Protein AF-A0AA41VH25-F1 (afdb_monomer_lite)

Foldseek 3Di:
DDQPVVVLVVLVVVLVVLVVCVVVVVLVVDDPVVSVVSVVVNVLSVVQVVCVVVVNFFEDEDEPPGDQSSGPHYDDFDPVDPVGVCVVVVVVVVVVVVCVVPDDPDD

Structure (mmCIF, N/CA/C/O backbone):
data_AF-A0AA41VH25-F1
#
_entry.id   AF-A0AA41VH25-F1
#
loop_
_atom_site.group_PDB
_atom_site.id
_atom_site.type_symbol
_atom_site.label_atom_id
_atom_site.label_alt_id
_atom_site.label_comp_id
_atom_site.label_asym_id
_atom_site.label_entity_id
_atom_site.label_seq_id
_atom_site.pdbx_PDB_ins_code
_atom_site.Cartn_x
_atom_site.Cartn_y
_atom_site.Cartn_z
_atom_site.occupancy
_atom_site.B_iso_or_equiv
_atom_site.auth_seq_id
_atom_site.auth_comp_id
_atom_site.auth_asym_id
_atom_site.auth_atom_id
_atom_site.pdbx_PDB_model_num
ATOM 1 N N . MET A 1 1 ? -5.281 -12.028 -14.711 1.00 43.28 1 MET A N 1
ATOM 2 C CA . MET A 1 1 ? -5.166 -12.265 -13.260 1.00 43.28 1 MET A CA 1
ATOM 3 C C . MET A 1 1 ? -6.440 -11.748 -12.628 1.00 43.28 1 MET A C 1
ATOM 5 O O . MET A 1 1 ? -6.701 -10.559 -12.701 1.00 43.28 1 MET A O 1
ATOM 9 N N . SER A 1 2 ? -7.300 -12.645 -12.164 1.00 42.09 2 SER A N 1
ATOM 10 C CA . SER A 1 2 ? -8.548 -12.299 -11.487 1.00 42.09 2 SER A CA 1
ATOM 11 C C . SER A 1 2 ? -8.217 -11.815 -10.079 1.00 42.09 2 SER A C 1
ATOM 13 O O . SER A 1 2 ? -7.708 -12.587 -9.269 1.00 42.09 2 SER A O 1
ATOM 15 N N . THR A 1 3 ? -8.456 -10.535 -9.813 1.00 55.59 3 THR A N 1
ATOM 16 C CA . THR A 1 3 ? -8.362 -9.929 -8.485 1.00 55.59 3 THR A CA 1
ATOM 17 C C . THR A 1 3 ? -9.230 -10.709 -7.496 1.00 55.59 3 THR A C 1
ATOM 19 O O . THR A 1 3 ? -10.364 -11.075 -7.803 1.00 55.59 3 THR A O 1
ATOM 22 N N . ASN A 1 4 ? -8.686 -11.002 -6.316 1.00 71.31 4 ASN A N 1
ATOM 23 C CA . ASN A 1 4 ? -9.344 -11.809 -5.292 1.00 71.31 4 ASN A CA 1
ATOM 24 C C . ASN A 1 4 ? -10.621 -11.099 -4.774 1.00 71.31 4 ASN A C 1
ATOM 26 O O . ASN A 1 4 ? -10.545 -10.195 -3.939 1.00 71.31 4 ASN A O 1
ATOM 30 N N . TRP A 1 5 ? -11.798 -11.464 -5.304 1.00 77.00 5 TRP A N 1
ATOM 31 C CA . TRP A 1 5 ? -13.066 -10.759 -5.046 1.00 77.00 5 TRP A CA 1
ATOM 32 C C . TRP A 1 5 ? -13.461 -10.759 -3.565 1.00 77.00 5 TRP A C 1
ATOM 34 O O . TRP A 1 5 ? -13.924 -9.736 -3.065 1.00 77.00 5 TRP A O 1
ATOM 44 N N . SER A 1 6 ? -13.197 -11.846 -2.832 1.00 79.12 6 SER A N 1
ATOM 45 C CA . SER A 1 6 ? -13.463 -11.915 -1.387 1.00 79.12 6 SER A CA 1
ATOM 46 C C . SER A 1 6 ? -12.629 -10.909 -0.586 1.00 79.12 6 SER A C 1
ATOM 48 O O . SER A 1 6 ? -13.094 -10.344 0.409 1.00 79.12 6 SER A O 1
ATOM 50 N N . THR A 1 7 ? -11.405 -10.626 -1.039 1.00 77.25 7 THR A N 1
ATOM 51 C CA . THR A 1 7 ? -10.526 -9.636 -0.408 1.00 77.25 7 THR A CA 1
ATOM 52 C C . THR A 1 7 ? -11.013 -8.213 -0.694 1.00 77.25 7 THR A C 1
ATOM 54 O O . THR A 1 7 ? -11.058 -7.373 0.211 1.00 77.25 7 THR A O 1
ATOM 57 N N . ILE A 1 8 ? -11.456 -7.940 -1.926 1.00 81.38 8 ILE A N 1
ATOM 58 C CA . ILE A 1 8 ? -12.062 -6.652 -2.300 1.00 81.38 8 ILE A CA 1
ATOM 59 C C . ILE A 1 8 ? -13.356 -6.412 -1.514 1.00 81.38 8 ILE A C 1
ATOM 61 O O . ILE A 1 8 ? -13.550 -5.327 -0.967 1.00 81.38 8 ILE A O 1
ATOM 65 N N . GLU A 1 9 ? -14.217 -7.421 -1.404 1.00 86.12 9 GLU A N 1
ATOM 66 C CA . GLU A 1 9 ? -15.477 -7.351 -0.663 1.00 86.12 9 GLU A CA 1
ATOM 67 C C . GLU A 1 9 ? -15.252 -7.017 0.819 1.00 86.12 9 GLU A C 1
ATOM 69 O O . GLU A 1 9 ? -15.849 -6.075 1.350 1.00 86.12 9 GLU A O 1
ATOM 74 N N . THR A 1 10 ? -14.307 -7.704 1.466 1.00 85.25 10 THR A N 1
ATOM 75 C CA . THR A 1 10 ? -13.926 -7.432 2.862 1.00 85.25 10 THR A CA 1
ATOM 76 C C . THR A 1 10 ? -13.449 -5.985 3.044 1.00 85.25 10 THR A C 1
ATOM 78 O O . THR A 1 10 ? -13.817 -5.301 4.006 1.00 85.25 10 THR A O 1
ATOM 81 N N . ARG A 1 11 ? -12.661 -5.467 2.094 1.00 84.19 11 ARG A N 1
ATOM 82 C CA . ARG A 1 11 ? -12.169 -4.080 2.118 1.00 84.19 11 ARG A CA 1
ATOM 83 C C . ARG A 1 11 ? -13.274 -3.064 1.870 1.00 84.19 11 ARG A C 1
ATOM 85 O O . ARG A 1 11 ? -13.281 -2.025 2.528 1.00 84.19 11 ARG A O 1
ATOM 92 N N . LEU A 1 12 ? -14.224 -3.362 0.986 1.00 87.88 12 LEU A N 1
ATOM 93 C CA . LEU A 1 12 ? -15.395 -2.521 0.743 1.00 87.88 12 LEU A CA 1
ATOM 94 C C . LEU A 1 12 ? -16.266 -2.399 1.994 1.00 87.88 12 LEU A C 1
ATOM 96 O O . LEU A 1 12 ? -16.692 -1.290 2.324 1.00 87.88 12 LEU A O 1
ATOM 100 N N . HIS A 1 13 ? -16.486 -3.497 2.720 1.00 90.19 13 HIS A N 1
ATOM 101 C CA . HIS A 1 13 ? -17.172 -3.467 4.012 1.00 90.19 13 HIS A CA 1
ATOM 102 C C . HIS A 1 13 ? -16.439 -2.571 5.013 1.00 90.19 13 HIS A C 1
ATOM 104 O O . HIS A 1 13 ? -17.007 -1.593 5.502 1.00 90.19 13 HIS A O 1
ATOM 110 N N . LYS A 1 14 ? -15.140 -2.813 5.217 1.00 88.75 14 LYS A N 1
ATOM 111 C CA . LYS A 1 14 ? -14.304 -2.012 6.122 1.00 88.75 14 LYS A CA 1
ATOM 112 C C . LYS A 1 14 ? -14.300 -0.523 5.761 1.00 88.75 14 LYS A C 1
ATOM 114 O O . LYS A 1 14 ? -14.377 0.335 6.640 1.00 88.75 14 LYS A O 1
ATOM 119 N N . PHE A 1 15 ? -14.221 -0.206 4.470 1.00 90.12 15 PHE A N 1
ATOM 120 C CA . PHE A 1 15 ? -14.265 1.164 3.966 1.00 90.12 15 PHE A CA 1
ATOM 121 C C . PHE A 1 15 ? -15.612 1.834 4.261 1.00 90.12 15 PHE A C 1
ATOM 123 O O . PHE A 1 15 ? -15.640 2.967 4.747 1.00 90.12 15 PHE A O 1
ATOM 130 N N . ARG A 1 16 ? -16.729 1.135 4.015 1.00 91.56 16 ARG A N 1
ATOM 131 C CA . ARG A 1 16 ? -18.080 1.635 4.315 1.00 91.56 16 ARG A CA 1
ATOM 132 C C . ARG A 1 16 ? -18.248 1.935 5.802 1.00 91.56 16 ARG A C 1
ATOM 134 O O . ARG A 1 16 ? -18.726 3.020 6.135 1.00 91.56 16 ARG A O 1
ATOM 141 N N . ASP A 1 17 ? -17.795 1.037 6.670 1.00 91.06 17 ASP A N 1
ATOM 142 C CA . ASP A 1 17 ? -17.894 1.198 8.122 1.00 91.06 17 ASP A CA 1
ATOM 143 C C . ASP A 1 17 ? -17.085 2.404 8.610 1.00 91.06 17 ASP A C 1
ATOM 145 O O . ASP A 1 17 ? -17.619 3.295 9.276 1.00 91.06 17 ASP A O 1
ATOM 149 N N . LEU A 1 18 ? -15.812 2.500 8.213 1.00 87.88 18 LEU A N 1
ATOM 150 C CA . LEU A 1 18 ? -14.944 3.623 8.584 1.00 87.88 18 LEU A CA 1
ATOM 151 C C . LEU A 1 18 ? -15.499 4.966 8.092 1.00 87.88 18 LEU A C 1
ATOM 153 O O . LEU A 1 18 ? -15.475 5.960 8.823 1.00 87.88 18 LEU A O 1
ATOM 157 N N . ARG A 1 19 ? -16.046 4.996 6.874 1.00 89.75 19 ARG A N 1
ATOM 158 C CA . ARG A 1 19 ? -16.654 6.197 6.291 1.00 89.75 19 ARG A CA 1
ATOM 159 C C . ARG A 1 19 ? -17.946 6.594 7.008 1.00 89.75 19 ARG A C 1
ATOM 161 O O . ARG A 1 19 ? -18.185 7.785 7.221 1.00 89.75 19 ARG A O 1
ATOM 168 N N . ALA A 1 20 ? -18.768 5.626 7.414 1.00 89.75 20 ALA A N 1
ATOM 169 C CA . ALA A 1 20 ? -19.972 5.880 8.201 1.00 89.75 20 ALA A CA 1
ATOM 170 C C . ALA A 1 20 ? -19.624 6.463 9.579 1.00 89.75 20 ALA A C 1
ATOM 172 O O . ALA A 1 20 ? -20.215 7.460 9.998 1.00 89.75 20 ALA A O 1
ATOM 173 N N . GLU A 1 21 ? -18.620 5.903 10.251 1.00 87.38 21 GLU A N 1
ATOM 174 C CA . GLU A 1 21 ? -18.135 6.394 11.544 1.00 87.38 21 GLU A CA 1
ATOM 175 C C . GLU A 1 21 ? -17.531 7.803 11.455 1.00 87.38 21 GLU A C 1
ATOM 177 O O . GLU A 1 21 ? -17.740 8.635 12.345 1.00 87.38 21 GLU A O 1
ATOM 182 N N . GLN A 1 22 ? -16.856 8.118 10.346 1.00 87.06 22 GLN A N 1
ATOM 183 C CA . GLN A 1 22 ? -16.402 9.476 10.055 1.00 87.06 22 GLN A CA 1
ATOM 184 C C . GLN A 1 22 ? -17.572 10.449 9.884 1.00 87.06 22 GLN A C 1
ATOM 186 O O . G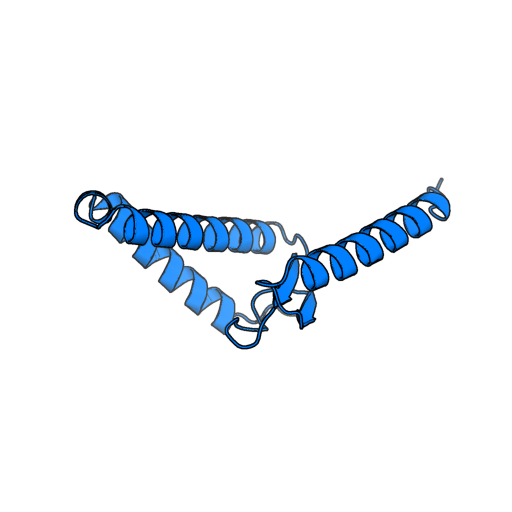LN A 1 22 ? -17.562 11.523 10.488 1.00 87.06 22 GLN A O 1
ATOM 191 N N . LYS A 1 23 ? -18.604 10.067 9.121 1.00 86.88 23 LYS A N 1
ATOM 192 C CA . LYS A 1 23 ? -19.786 10.908 8.876 1.00 86.88 23 LYS A CA 1
ATOM 193 C C . LYS A 1 23 ? -20.606 11.166 10.144 1.00 86.88 23 LYS A C 1
ATOM 195 O O . LYS A 1 23 ? -21.137 12.258 10.308 1.00 86.88 23 LYS A O 1
ATOM 200 N N . LYS A 1 24 ? -20.665 10.200 11.066 1.00 88.44 24 LYS A N 1
ATOM 201 C CA . LYS A 1 24 ? -21.309 10.347 12.387 1.00 88.44 24 LYS A CA 1
ATOM 202 C C . LYS A 1 24 ? -20.540 11.267 13.350 1.00 88.44 24 LYS A C 1
ATOM 204 O O . LYS A 1 24 ? -20.984 11.477 14.475 1.00 88.44 24 LYS A O 1
ATOM 209 N N . GLY A 1 25 ? -19.374 11.787 12.955 1.00 82.56 25 GLY A N 1
ATOM 210 C CA . GLY A 1 25 ? -18.557 12.662 13.796 1.00 82.56 25 GLY A CA 1
ATOM 211 C C . GLY A 1 25 ? -17.831 11.935 14.932 1.00 82.56 25 GLY A C 1
ATOM 212 O O . GLY A 1 25 ? -17.338 12.593 15.850 1.00 82.56 25 GLY A O 1
ATOM 213 N N . ARG A 1 26 ? -17.719 10.593 14.888 1.00 81.00 26 ARG A N 1
ATOM 214 C CA . ARG A 1 26 ? -17.054 9.810 15.946 1.00 81.00 26 ARG A CA 1
ATOM 215 C C . ARG A 1 26 ? -15.586 10.202 1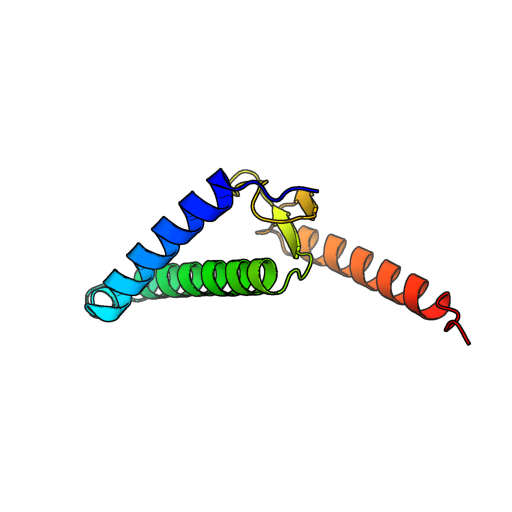6.115 1.00 81.00 26 ARG A C 1
ATOM 217 O O . ARG A 1 26 ? -15.097 10.217 17.240 1.00 81.00 26 ARG A O 1
ATOM 224 N N . LEU A 1 27 ? -14.909 10.608 15.035 1.00 74.75 27 LEU A N 1
ATOM 225 C CA . LEU A 1 27 ? -13.510 11.049 15.092 1.00 74.75 27 LEU A CA 1
ATOM 226 C C . LEU A 1 27 ? -13.276 12.254 16.011 1.00 74.75 27 LEU A C 1
ATOM 228 O O . LEU A 1 27 ? -12.182 12.379 16.548 1.00 74.75 27 LEU A O 1
ATOM 232 N N . ASN A 1 28 ? -14.280 13.107 16.229 1.00 76.81 28 ASN A N 1
ATOM 233 C CA . ASN A 1 28 ? -14.143 14.271 17.109 1.00 76.81 28 ASN A CA 1
ATOM 234 C C . ASN A 1 28 ? -14.148 13.888 18.597 1.00 76.81 28 ASN A C 1
ATOM 236 O O . ASN A 1 28 ? -13.763 14.695 19.435 1.00 76.81 28 ASN A O 1
ATOM 240 N N . ARG A 1 29 ? -14.591 12.666 18.925 1.00 81.44 29 ARG A N 1
ATOM 241 C CA . ARG A 1 29 ? -14.620 12.122 20.292 1.00 81.44 29 ARG A CA 1
ATOM 242 C C . ARG A 1 29 ? -13.380 11.292 20.627 1.00 81.44 29 ARG A C 1
ATOM 244 O O . ARG A 1 29 ? -13.239 10.852 21.762 1.00 81.44 29 ARG A O 1
ATOM 251 N N . LEU A 1 30 ? -12.516 11.044 19.645 1.00 86.50 30 LEU A N 1
ATOM 252 C CA . LEU A 1 30 ? -11.306 10.248 19.808 1.00 86.50 30 LEU A CA 1
ATOM 253 C C . LEU A 1 30 ? -10.114 11.123 20.190 1.00 86.50 30 LEU A C 1
ATOM 255 O O . LEU A 1 30 ? -10.063 12.320 19.898 1.00 86.50 30 LEU A O 1
ATOM 259 N N . LEU A 1 31 ? -9.105 10.491 20.786 1.00 88.62 31 LEU A N 1
ATOM 260 C CA . LEU A 1 31 ? -7.795 11.105 20.949 1.00 88.62 31 LEU A CA 1
ATOM 261 C C . LEU A 1 31 ? -7.207 11.439 19.570 1.00 88.62 31 LEU A C 1
ATOM 263 O O . LEU A 1 31 ? -7.407 10.714 18.594 1.00 88.62 31 LEU A O 1
ATOM 267 N N . LYS A 1 32 ? -6.427 12.527 19.490 1.00 87.94 32 LYS A N 1
ATOM 268 C CA . LYS A 1 32 ? -5.824 12.995 18.225 1.00 87.94 32 LYS A CA 1
ATOM 269 C C . LYS A 1 32 ? -5.046 11.894 17.492 1.00 87.94 32 LYS A C 1
ATOM 271 O O . LYS A 1 32 ? -5.079 11.850 16.266 1.00 87.94 32 LYS A O 1
ATOM 276 N N . ARG A 1 33 ? -4.367 11.014 18.239 1.00 89.38 33 ARG A N 1
ATOM 277 C CA . ARG A 1 33 ? -3.606 9.877 17.696 1.00 89.38 33 ARG A CA 1
ATOM 278 C C . ARG A 1 33 ? -4.512 8.866 16.994 1.00 89.38 33 ARG A C 1
ATOM 280 O O . ARG A 1 33 ? -4.280 8.565 15.828 1.00 89.38 33 ARG A O 1
ATOM 287 N N . ASP A 1 34 ? -5.573 8.423 17.658 1.00 88.94 34 ASP A N 1
ATOM 288 C CA . ASP A 1 34 ? -6.503 7.428 17.110 1.00 88.94 34 ASP A CA 1
ATOM 289 C C . ASP A 1 34 ? -7.272 7.992 15.913 1.00 88.94 34 ASP A C 1
ATOM 291 O O . ASP A 1 34 ? -7.428 7.334 14.885 1.00 88.94 34 ASP A O 1
ATOM 295 N N . ALA A 1 35 ? -7.685 9.261 15.998 1.00 88.06 35 ALA A N 1
ATOM 296 C CA . ALA A 1 35 ? -8.310 9.958 14.882 1.00 88.06 35 ALA A CA 1
ATOM 297 C C . ALA A 1 35 ? -7.371 10.054 13.665 1.00 88.06 35 ALA A C 1
ATOM 299 O O . ALA A 1 35 ? -7.816 9.878 12.530 1.00 88.06 35 ALA A O 1
ATOM 300 N N . ALA A 1 36 ? -6.077 10.318 13.879 1.00 88.56 36 ALA A N 1
ATOM 301 C CA . ALA A 1 36 ? -5.086 10.347 12.806 1.00 88.56 36 ALA A CA 1
ATOM 302 C C . ALA A 1 36 ? -4.865 8.956 12.192 1.00 88.56 36 ALA A C 1
ATOM 304 O O . ALA A 1 36 ? -4.823 8.835 10.967 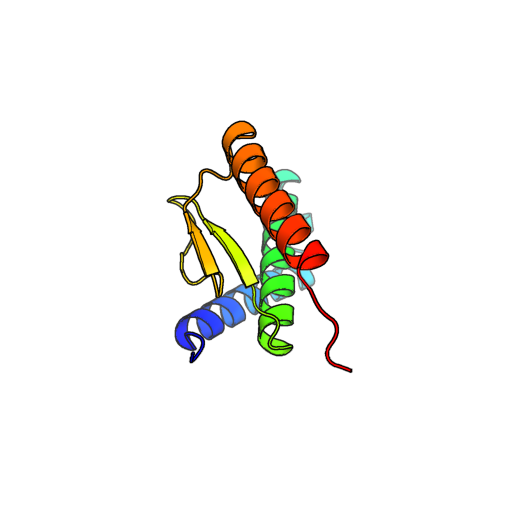1.00 88.56 36 ALA A O 1
ATOM 305 N N . MET A 1 37 ? -4.796 7.911 13.021 1.00 89.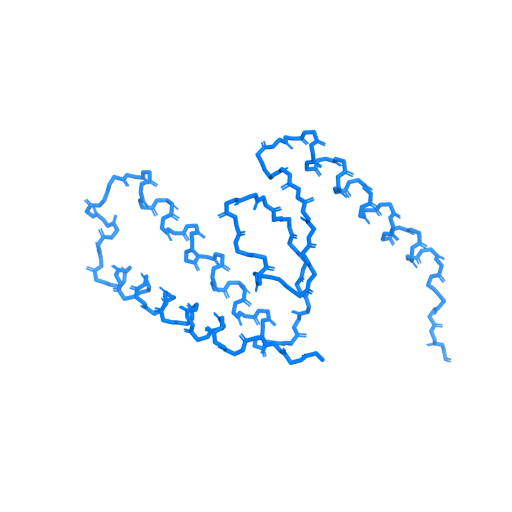06 37 MET A N 1
ATOM 306 C CA . MET A 1 37 ? -4.657 6.526 12.566 1.00 89.06 37 MET A CA 1
ATOM 307 C C . MET A 1 37 ? -5.841 6.105 11.682 1.00 89.06 37 MET A C 1
ATOM 309 O O . MET A 1 37 ? -5.636 5.627 10.568 1.00 89.06 37 MET A O 1
ATOM 313 N N . LEU A 1 38 ? -7.078 6.366 12.120 1.00 87.69 38 LEU A N 1
ATOM 314 C CA . LEU A 1 38 ? -8.282 6.040 11.346 1.00 87.69 38 LEU A CA 1
ATOM 315 C C . LEU A 1 38 ? -8.375 6.834 10.040 1.00 87.69 38 LEU A C 1
ATOM 317 O O . LEU A 1 38 ? -8.759 6.278 9.012 1.00 87.69 38 LEU A O 1
ATOM 321 N N . LYS A 1 39 ? -7.998 8.122 10.049 1.00 89.06 39 LYS A N 1
ATOM 322 C CA . LYS A 1 39 ? -7.932 8.931 8.819 1.00 89.06 39 LYS A CA 1
ATOM 323 C C . LYS A 1 39 ? -6.934 8.352 7.825 1.00 89.06 39 LYS A C 1
ATOM 325 O O . LYS A 1 39 ? -7.260 8.233 6.647 1.00 89.06 39 LYS A O 1
ATOM 330 N N . ARG A 1 40 ? -5.744 7.973 8.298 1.00 89.31 40 ARG A N 1
ATOM 331 C CA . ARG A 1 40 ? -4.705 7.355 7.468 1.00 89.31 40 ARG A CA 1
ATOM 332 C C . ARG A 1 40 ? -5.199 6.041 6.865 1.00 89.31 40 ARG A C 1
ATOM 334 O O . ARG A 1 40 ? -5.057 5.821 5.669 1.00 89.31 40 ARG A O 1
ATOM 341 N N . GLN A 1 41 ? -5.849 5.206 7.668 1.00 87.94 41 GLN A N 1
ATOM 342 C CA . GLN A 1 41 ? -6.412 3.942 7.208 1.00 87.94 41 GLN A CA 1
ATOM 343 C C . GLN A 1 41 ? -7.512 4.125 6.151 1.00 87.94 41 GLN A C 1
ATOM 345 O O . GLN A 1 41 ? -7.527 3.408 5.151 1.00 87.94 41 GLN A O 1
ATOM 350 N N . LEU A 1 42 ? -8.416 5.089 6.351 1.00 89.62 42 LEU A N 1
ATOM 351 C CA . LEU A 1 42 ? -9.471 5.406 5.386 1.00 89.62 42 LEU A CA 1
ATOM 352 C C . LEU A 1 42 ? -8.880 5.909 4.065 1.00 89.62 42 LEU A C 1
ATOM 354 O O . LEU A 1 42 ? -9.320 5.469 3.007 1.00 89.62 42 LEU A O 1
ATOM 358 N N . TYR A 1 43 ? -7.860 6.768 4.134 1.00 90.50 43 TYR A N 1
ATOM 359 C CA . TYR A 1 43 ? -7.145 7.260 2.959 1.00 90.50 43 TYR A CA 1
ATOM 360 C C . TYR A 1 43 ? -6.519 6.114 2.153 1.00 90.50 43 TYR A C 1
ATOM 362 O O . TYR A 1 43 ? -6.777 6.001 0.960 1.00 90.50 43 TYR A O 1
ATOM 370 N N . HIS A 1 44 ? -5.779 5.210 2.805 1.00 88.12 44 HIS A N 1
ATOM 371 C CA . HIS A 1 44 ? -5.154 4.073 2.121 1.00 88.12 44 HIS A CA 1
ATOM 372 C C . HIS A 1 44 ? -6.179 3.144 1.456 1.00 88.12 44 HIS A C 1
ATOM 374 O O . HIS A 1 44 ? -5.985 2.745 0.309 1.00 88.12 44 HIS A O 1
ATOM 380 N N . LEU A 1 45 ? -7.289 2.835 2.140 1.00 88.31 45 LEU A N 1
ATOM 381 C CA . LEU A 1 45 ? -8.368 2.027 1.561 1.00 88.31 45 LEU A CA 1
ATOM 382 C C . LEU A 1 45 ? -9.023 2.716 0.361 1.00 88.31 45 LEU A C 1
ATOM 384 O O . LEU A 1 45 ? -9.321 2.048 -0.625 1.00 88.31 45 LEU A O 1
ATOM 388 N N . GLN A 1 46 ? -9.234 4.031 0.433 1.00 91.62 46 GLN A N 1
ATOM 389 C CA . GLN A 1 46 ? -9.800 4.793 -0.674 1.00 91.62 46 GLN A CA 1
ATOM 390 C C . GLN A 1 46 ? -8.885 4.745 -1.902 1.00 91.62 46 GLN A C 1
ATOM 392 O O . GLN A 1 46 ? -9.344 4.370 -2.976 1.00 91.62 46 GLN A O 1
ATOM 397 N N . THR A 1 47 ? -7.597 5.062 -1.733 1.00 89.44 47 THR A N 1
ATOM 398 C CA . THR A 1 47 ? -6.616 5.045 -2.828 1.00 89.44 47 THR A CA 1
ATOM 399 C C . THR A 1 47 ? -6.515 3.664 -3.469 1.00 89.44 47 THR A C 1
ATOM 401 O O . THR A 1 47 ? -6.545 3.551 -4.689 1.00 89.44 47 THR A O 1
ATOM 404 N N . TYR A 1 48 ? -6.459 2.605 -2.658 1.00 87.56 48 TYR A N 1
ATOM 405 C CA . TYR A 1 48 ? -6.423 1.237 -3.169 1.00 87.56 48 TYR A CA 1
ATOM 406 C C . TYR A 1 48 ? -7.662 0.905 -4.015 1.00 87.56 48 TYR A C 1
ATOM 408 O O . TYR A 1 48 ? -7.538 0.416 -5.136 1.00 87.56 48 TYR A O 1
ATOM 416 N N . LEU A 1 49 ? -8.863 1.201 -3.508 1.00 88.56 49 LEU A N 1
ATOM 417 C CA . LEU A 1 49 ? -10.109 0.921 -4.226 1.00 88.56 49 LEU A CA 1
ATOM 418 C C . LEU A 1 49 ? -10.237 1.741 -5.518 1.00 88.56 49 LEU A C 1
ATOM 420 O O . LEU A 1 49 ? -10.770 1.233 -6.504 1.00 88.56 49 LEU A O 1
ATOM 424 N N . GLU A 1 50 ? -9.739 2.978 -5.540 1.00 91.50 50 GLU A N 1
ATOM 425 C CA . GLU A 1 50 ? -9.668 3.799 -6.754 1.00 91.50 50 GLU A CA 1
ATOM 426 C C . GLU A 1 50 ? -8.749 3.160 -7.804 1.00 91.50 50 GLU A C 1
ATOM 428 O O . GLU A 1 50 ? -9.167 3.009 -8.952 1.00 91.50 50 GLU A O 1
ATOM 433 N N . CYS A 1 51 ? -7.554 2.696 -7.415 1.00 90.25 51 CYS A N 1
ATOM 434 C CA . CYS A 1 51 ? -6.655 1.968 -8.315 1.00 90.25 51 CYS A CA 1
ATOM 435 C C . CYS A 1 51 ? -7.321 0.714 -8.892 1.00 90.25 51 CYS A C 1
ATOM 437 O O . CYS A 1 51 ? -7.318 0.531 -10.108 1.00 90.25 51 CYS A O 1
ATOM 439 N N . VAL A 1 52 ? -7.961 -0.101 -8.046 1.00 87.06 52 VAL A N 1
ATOM 440 C CA . VAL A 1 52 ? -8.677 -1.313 -8.481 1.00 87.06 52 VAL A CA 1
ATOM 441 C C . VAL A 1 52 ? -9.802 -0.973 -9.458 1.00 87.06 52 VAL A C 1
ATOM 443 O O . VAL A 1 52 ? -9.946 -1.629 -10.485 1.00 87.06 52 VAL A O 1
ATOM 446 N N . THR A 1 53 ? -10.579 0.073 -9.171 1.00 88.19 53 THR A N 1
ATOM 447 C CA . THR A 1 53 ? -11.704 0.495 -10.023 1.00 88.19 53 THR A CA 1
ATOM 448 C C . THR A 1 53 ? -11.226 0.987 -11.390 1.00 88.19 53 THR A C 1
ATOM 450 O O . THR A 1 53 ? -11.888 0.750 -12.397 1.00 88.19 53 THR A O 1
ATOM 453 N N . LEU A 1 54 ? -10.072 1.655 -11.435 1.00 92.44 54 LEU A N 1
ATOM 454 C CA . LEU A 1 54 ? -9.461 2.162 -12.665 1.00 92.44 54 LEU A CA 1
ATOM 455 C C . LEU A 1 54 ? -8.595 1.119 -13.392 1.00 92.44 54 LEU A C 1
ATOM 457 O O . LEU A 1 54 ? -8.063 1.420 -14.459 1.00 92.44 54 LEU A O 1
ATOM 461 N N . GLY A 1 55 ? -8.432 -0.084 -12.833 1.00 89.31 55 GLY A N 1
ATOM 462 C CA . GLY A 1 55 ? -7.543 -1.111 -13.381 1.00 89.31 55 GLY A CA 1
ATOM 463 C C . GLY A 1 55 ? -6.062 -0.716 -13.349 1.00 89.31 55 GLY A C 1
ATOM 464 O O . GLY A 1 55 ? -5.285 -1.178 -14.183 1.00 89.31 55 GLY A O 1
ATOM 465 N N . ILE A 1 56 ? -5.670 0.163 -12.423 1.00 91.50 56 ILE A N 1
ATOM 466 C CA . ILE A 1 56 ? -4.282 0.596 -12.247 1.00 91.50 56 ILE A CA 1
ATOM 467 C C . ILE A 1 56 ? -3.552 -0.458 -11.405 1.00 91.50 56 ILE A C 1
ATOM 469 O O . ILE A 1 56 ? -3.960 -0.681 -10.263 1.00 91.50 56 ILE A O 1
ATOM 473 N N . PRO A 1 57 ? -2.468 -1.071 -11.917 1.00 89.88 57 PRO A N 1
ATOM 474 C CA . PRO A 1 57 ? -1.702 -2.052 -11.164 1.00 89.88 57 PRO A CA 1
ATOM 475 C C . PRO A 1 57 ? -0.993 -1.398 -9.976 1.00 89.88 57 PRO A C 1
ATOM 477 O O . PRO A 1 57 ? -0.402 -0.321 -10.081 1.00 89.88 57 PRO A O 1
ATOM 480 N N . THR A 1 58 ? -1.031 -2.082 -8.842 1.00 88.81 58 THR A N 1
ATOM 481 C CA . THR A 1 58 ? -0.508 -1.623 -7.558 1.00 88.81 58 THR A CA 1
ATOM 482 C C . THR A 1 58 ? 0.701 -2.448 -7.132 1.00 88.81 58 THR A C 1
ATOM 484 O O . THR A 1 58 ? 0.701 -3.676 -7.207 1.00 88.81 58 THR A O 1
ATOM 487 N N . ILE A 1 59 ? 1.745 -1.762 -6.662 1.00 91.06 59 ILE A N 1
ATOM 488 C CA . ILE A 1 59 ? 2.935 -2.375 -6.062 1.00 91.06 59 ILE A CA 1
ATOM 489 C C . ILE A 1 59 ? 3.035 -1.875 -4.621 1.00 91.06 59 ILE A C 1
ATOM 491 O O . ILE A 1 59 ? 2.994 -0.663 -4.405 1.00 91.06 59 ILE A O 1
ATOM 495 N N . CYS A 1 60 ? 3.153 -2.768 -3.636 1.00 89.69 60 CYS A N 1
ATOM 496 C CA . CYS A 1 60 ? 3.251 -2.390 -2.219 1.00 89.69 60 CYS A CA 1
ATOM 497 C C . CYS A 1 60 ? 4.397 -3.101 -1.498 1.00 89.69 60 CYS A C 1
ATOM 499 O O . CYS A 1 60 ? 4.708 -4.255 -1.786 1.00 89.69 60 CYS A O 1
ATOM 501 N N . LEU A 1 61 ? 4.991 -2.398 -0.530 1.00 91.69 61 LEU A N 1
ATOM 502 C CA . LEU A 1 61 ? 5.866 -3.001 0.474 1.00 91.69 61 LEU A CA 1
ATOM 503 C C . LEU A 1 61 ? 4.991 -3.639 1.553 1.00 91.69 61 LEU A C 1
ATOM 505 O O . LEU A 1 61 ? 4.057 -2.994 2.027 1.00 91.69 61 LEU A O 1
ATOM 509 N N . ILE A 1 62 ? 5.273 -4.889 1.905 1.00 89.81 62 ILE A N 1
ATOM 510 C CA . ILE A 1 62 ? 4.468 -5.664 2.853 1.00 89.81 62 ILE A CA 1
ATOM 511 C C . ILE A 1 62 ? 5.383 -6.241 3.930 1.00 89.81 62 ILE A C 1
ATOM 513 O O . ILE A 1 62 ? 6.269 -7.039 3.626 1.00 89.81 62 ILE A O 1
ATOM 517 N N . ASP A 1 63 ? 5.148 -5.848 5.181 1.00 89.56 63 ASP A N 1
ATOM 518 C CA . ASP A 1 63 ? 5.769 -6.464 6.357 1.00 89.56 63 ASP A CA 1
ATOM 519 C C . ASP A 1 63 ? 4.867 -7.588 6.912 1.00 89.56 63 ASP A C 1
ATOM 521 O O . ASP A 1 63 ? 3.728 -7.788 6.490 1.00 89.56 63 ASP A O 1
ATOM 525 N N . THR A 1 64 ? 5.370 -8.335 7.887 1.00 86.19 64 THR A N 1
ATOM 526 C CA . THR A 1 64 ? 4.744 -9.471 8.580 1.00 86.19 64 THR A CA 1
ATOM 527 C C . THR A 1 64 ? 3.358 -9.199 9.173 1.00 86.19 64 THR A C 1
ATOM 529 O O . THR A 1 64 ? 2.617 -10.142 9.445 1.00 86.19 64 THR A O 1
ATOM 532 N N . ASN A 1 65 ? 2.991 -7.934 9.379 1.00 85.50 65 ASN A N 1
ATOM 533 C CA . ASN A 1 65 ? 1.700 -7.508 9.923 1.00 85.50 65 ASN A CA 1
ATOM 534 C C . ASN A 1 65 ? 0.705 -7.021 8.848 1.00 85.50 65 ASN A C 1
ATOM 536 O O . ASN A 1 65 ? -0.406 -6.604 9.191 1.00 85.50 65 ASN A O 1
ATOM 540 N N . CYS A 1 66 ? 1.087 -7.059 7.571 1.00 80.25 66 CYS A N 1
ATOM 541 C CA . CYS A 1 66 ? 0.281 -6.599 6.449 1.00 80.25 66 CYS A CA 1
ATOM 542 C C . CYS A 1 66 ? -0.264 -7.789 5.641 1.00 80.25 66 CYS A C 1
ATOM 544 O O . CYS A 1 66 ? 0.403 -8.801 5.451 1.00 80.25 66 CYS A O 1
ATOM 546 N N . ASP A 1 67 ? -1.499 -7.664 5.156 1.00 76.38 67 ASP A N 1
ATOM 547 C CA . ASP A 1 67 ? -2.155 -8.678 4.321 1.00 76.38 67 ASP A CA 1
ATOM 548 C C . ASP A 1 67 ? -1.523 -8.699 2.908 1.00 76.38 67 ASP A C 1
ATOM 550 O O . ASP A 1 67 ? -1.587 -7.684 2.211 1.00 76.38 67 ASP A O 1
ATOM 554 N N . PRO A 1 68 ? -0.903 -9.809 2.454 1.00 71.00 68 PRO A N 1
ATOM 555 C CA . PRO A 1 68 ? -0.180 -9.859 1.184 1.00 71.00 68 PRO A CA 1
ATOM 556 C C . PRO A 1 68 ? -1.070 -9.668 -0.048 1.00 71.00 68 PRO A C 1
ATOM 558 O O . PRO A 1 68 ? -0.564 -9.264 -1.096 1.00 71.00 68 PRO A O 1
ATOM 561 N N . ASP A 1 69 ? -2.383 -9.865 0.087 1.00 73.62 69 ASP A N 1
ATOM 562 C CA . ASP A 1 69 ? -3.363 -9.641 -0.978 1.00 73.62 69 ASP A CA 1
ATOM 563 C C . ASP A 1 69 ? -3.674 -8.135 -1.173 1.00 73.62 69 ASP A C 1
ATOM 565 O O . ASP A 1 69 ? -4.648 -7.754 -1.832 1.00 73.62 69 ASP A O 1
ATOM 569 N N . LEU A 1 70 ? -2.939 -7.229 -0.508 1.00 69.94 70 LEU A N 1
ATOM 570 C CA . LEU A 1 70 ? -3.120 -5.767 -0.571 1.00 69.94 70 LEU A CA 1
ATOM 571 C C . LEU A 1 70 ? -2.661 -5.118 -1.877 1.00 69.94 70 LEU A C 1
ATOM 573 O O . LEU A 1 70 ? -3.040 -3.976 -2.121 1.00 69.94 70 LEU A O 1
ATOM 577 N N . ALA A 1 71 ? -1.911 -5.821 -2.721 1.00 80.19 71 ALA A N 1
ATOM 578 C CA . ALA A 1 71 ? -1.407 -5.291 -3.981 1.00 80.19 71 ALA A CA 1
ATOM 579 C C . ALA A 1 71 ? -1.366 -6.358 -5.074 1.00 80.19 71 ALA A C 1
ATOM 581 O O . ALA A 1 71 ? -1.363 -7.554 -4.790 1.00 80.19 71 ALA A O 1
ATOM 582 N N . ASP A 1 72 ? -1.302 -5.916 -6.328 1.00 85.94 72 ASP A N 1
ATOM 583 C CA . ASP A 1 72 ? -1.095 -6.812 -7.471 1.00 85.94 72 ASP A CA 1
ATOM 584 C C . ASP A 1 72 ? 0.322 -7.397 -7.462 1.00 85.94 72 ASP A C 1
ATOM 586 O O . ASP A 1 72 ? 0.538 -8.546 -7.845 1.00 85.94 72 ASP A O 1
ATOM 590 N N . ILE A 1 73 ? 1.293 -6.598 -7.005 1.00 89.00 73 ILE A N 1
ATOM 591 C CA . ILE A 1 73 ? 2.674 -7.018 -6.787 1.00 89.00 73 ILE A CA 1
ATOM 592 C C . ILE A 1 73 ? 3.087 -6.640 -5.366 1.00 89.00 73 ILE A C 1
ATOM 594 O O . ILE A 1 73 ? 3.231 -5.466 -5.015 1.00 89.00 73 ILE A O 1
ATOM 598 N N . SER A 1 74 ? 3.332 -7.662 -4.561 1.00 89.81 74 SER A N 1
ATOM 599 C CA . SER A 1 74 ? 3.722 -7.522 -3.162 1.00 89.81 74 SER A CA 1
ATOM 600 C C . SER A 1 74 ? 5.226 -7.738 -3.006 1.00 89.81 74 SER A C 1
ATOM 602 O O . SER A 1 74 ? 5.754 -8.780 -3.395 1.00 89.81 74 SER A O 1
ATOM 604 N N . ILE A 1 75 ? 5.923 -6.753 -2.436 1.00 92.12 75 ILE A N 1
ATOM 605 C CA . ILE A 1 75 ? 7.355 -6.823 -2.123 1.00 92.12 75 ILE A CA 1
ATOM 606 C C . ILE A 1 75 ? 7.495 -7.023 -0.609 1.00 92.12 75 ILE A C 1
ATOM 608 O O . ILE A 1 75 ? 7.241 -6.077 0.141 1.00 92.12 75 ILE A O 1
ATOM 612 N N . PRO A 1 76 ? 7.895 -8.216 -0.135 1.00 93.12 76 PRO A N 1
ATOM 613 C CA . PRO A 1 76 ? 8.108 -8.440 1.287 1.00 93.12 76 PRO A CA 1
ATOM 614 C C . PRO A 1 76 ? 9.281 -7.587 1.777 1.00 93.12 76 PRO A C 1
ATOM 616 O O . PRO A 1 76 ? 10.394 -7.689 1.255 1.00 93.12 76 PRO A O 1
ATOM 619 N N . ALA A 1 77 ? 9.027 -6.717 2.751 1.00 94.00 77 ALA A N 1
ATOM 620 C CA . ALA A 1 77 ? 9.996 -5.744 3.232 1.00 94.00 77 ALA A CA 1
ATOM 621 C C . ALA A 1 77 ? 9.616 -5.197 4.607 1.00 94.00 77 ALA A C 1
ATOM 623 O O . ALA A 1 77 ? 8.441 -5.054 4.916 1.00 94.00 77 ALA A O 1
ATOM 624 N N . ASN A 1 78 ? 10.625 -4.809 5.386 1.00 93.62 78 ASN A N 1
ATOM 625 C CA . ASN A 1 78 ? 10.411 -4.022 6.596 1.00 93.62 78 ASN A CA 1
ATOM 626 C C . ASN A 1 78 ? 10.083 -2.574 6.191 1.00 93.62 78 ASN A C 1
ATOM 628 O O . ASN A 1 78 ? 10.940 -1.899 5.603 1.00 93.62 78 ASN A O 1
ATOM 632 N N . ASP A 1 79 ? 8.863 -2.120 6.472 1.00 89.88 79 ASP A N 1
ATOM 633 C CA . ASP A 1 79 ? 8.365 -0.779 6.146 1.00 89.88 79 ASP A CA 1
ATOM 634 C C . ASP A 1 79 ? 8.572 0.249 7.277 1.00 89.88 79 ASP A C 1
ATOM 636 O O . ASP A 1 79 ? 8.372 1.444 7.060 1.00 89.88 79 ASP A O 1
ATOM 640 N N . ASP A 1 80 ? 9.069 -0.181 8.439 1.00 92.06 80 ASP A N 1
ATOM 641 C CA . ASP A 1 80 ? 9.486 0.684 9.550 1.00 92.06 80 ASP A CA 1
ATOM 642 C C . ASP A 1 80 ? 10.937 1.184 9.393 1.00 92.06 80 ASP A C 1
ATOM 644 O O . ASP A 1 80 ? 11.308 2.278 9.838 1.00 92.06 80 ASP A O 1
ATOM 648 N N . ALA A 1 81 ? 11.801 0.390 8.756 1.00 95.38 81 ALA A N 1
ATOM 649 C CA . ALA A 1 81 ? 13.228 0.669 8.666 1.00 95.38 81 ALA A CA 1
ATOM 650 C C . ALA A 1 81 ? 13.574 1.582 7.477 1.00 95.38 81 ALA A C 1
ATOM 652 O O . ALA A 1 81 ? 13.541 1.171 6.316 1.00 95.38 81 ALA A O 1
ATOM 653 N N . ILE A 1 82 ? 14.073 2.792 7.765 1.00 96.81 82 ILE A N 1
ATOM 654 C CA . ILE A 1 82 ? 14.551 3.751 6.746 1.00 96.81 82 ILE A CA 1
ATOM 655 C C . ILE A 1 82 ? 15.567 3.109 5.788 1.00 96.81 82 ILE A C 1
ATOM 657 O O . ILE A 1 82 ? 15.540 3.374 4.588 1.00 96.81 82 ILE A O 1
ATOM 661 N N . ALA A 1 83 ? 16.464 2.260 6.296 1.00 97.19 83 ALA A N 1
ATOM 662 C CA . ALA A 1 83 ? 17.455 1.571 5.471 1.00 97.19 83 ALA A CA 1
ATOM 663 C C . ALA A 1 83 ? 16.807 0.621 4.445 1.00 97.19 83 ALA A C 1
ATOM 665 O O . ALA A 1 83 ? 17.199 0.639 3.279 1.00 97.19 83 ALA A O 1
ATOM 666 N N . SER A 1 84 ? 15.791 -0.144 4.864 1.00 96.94 84 SER A N 1
ATOM 667 C CA . SER A 1 84 ? 15.014 -1.052 4.007 1.00 96.94 84 SER A CA 1
ATOM 668 C C . SER A 1 84 ? 14.273 -0.271 2.920 1.00 96.94 84 SER A C 1
ATOM 670 O O . SER A 1 84 ? 14.470 -0.517 1.729 1.00 96.94 84 SER A O 1
ATOM 672 N N . ILE A 1 85 ? 13.529 0.767 3.316 1.00 96.12 85 ILE A N 1
ATOM 673 C CA . ILE A 1 85 ? 12.791 1.634 2.388 1.00 96.12 85 ILE A CA 1
ATOM 674 C C . ILE A 1 85 ? 13.738 2.264 1.359 1.00 96.12 85 ILE A C 1
ATOM 676 O O . ILE A 1 85 ? 13.477 2.206 0.158 1.00 96.12 85 ILE A O 1
ATOM 680 N N . ARG A 1 86 ? 14.865 2.843 1.804 1.00 97.75 86 ARG A N 1
ATOM 681 C CA . ARG A 1 86 ? 15.847 3.471 0.901 1.00 97.75 86 ARG A CA 1
ATOM 682 C C . ARG A 1 86 ? 16.440 2.466 -0.076 1.00 97.75 86 ARG A C 1
ATOM 684 O O . ARG A 1 86 ? 16.584 2.797 -1.248 1.00 97.75 86 ARG A O 1
ATOM 691 N N . LEU A 1 87 ? 16.781 1.263 0.384 1.00 97.06 87 LEU A N 1
ATOM 692 C CA . LEU A 1 87 ? 17.335 0.216 -0.472 1.00 97.06 87 LEU A CA 1
ATOM 693 C C . LEU A 1 87 ? 16.362 -0.143 -1.600 1.00 97.06 87 LEU A C 1
ATOM 695 O O . LEU A 1 87 ? 16.748 -0.139 -2.771 1.00 97.06 87 LEU A O 1
ATOM 699 N N . ILE A 1 88 ? 15.100 -0.404 -1.251 1.00 96.94 88 ILE A N 1
ATOM 700 C CA . ILE A 1 88 ? 14.088 -0.823 -2.222 1.00 96.94 88 ILE A CA 1
ATOM 701 C C . ILE A 1 88 ? 13.771 0.310 -3.195 1.00 96.94 88 ILE A C 1
ATOM 703 O O . ILE A 1 88 ? 13.801 0.099 -4.407 1.00 96.94 88 ILE A O 1
ATOM 707 N N . LEU A 1 89 ? 13.548 1.528 -2.692 1.00 96.81 89 LEU A N 1
ATOM 708 C CA . LEU A 1 89 ? 13.276 2.686 -3.543 1.00 96.81 89 LEU A CA 1
ATOM 709 C C . LEU A 1 89 ? 14.435 2.978 -4.497 1.00 96.81 89 LEU A C 1
ATOM 711 O O . LEU A 1 89 ? 14.197 3.197 -5.681 1.00 96.81 89 LEU A O 1
ATOM 715 N N . ASN A 1 90 ? 15.684 2.924 -4.029 1.00 97.94 90 ASN A N 1
ATOM 716 C CA . ASN A 1 90 ? 16.843 3.134 -4.896 1.00 97.94 90 ASN A CA 1
ATOM 717 C C . ASN A 1 90 ? 16.912 2.086 -6.011 1.00 97.94 90 ASN A C 1
ATOM 719 O O . ASN A 1 90 ? 17.208 2.429 -7.155 1.00 97.94 90 ASN A O 1
ATOM 723 N N . LYS A 1 91 ? 16.611 0.818 -5.703 1.00 97.19 91 LYS A N 1
ATOM 724 C CA . LYS A 1 91 ? 16.622 -0.247 -6.709 1.00 97.19 91 LYS A CA 1
ATOM 725 C C . LYS A 1 91 ? 15.490 -0.089 -7.728 1.00 97.19 91 LYS A C 1
ATOM 727 O O . LYS A 1 91 ? 15.734 -0.278 -8.918 1.00 97.19 91 LYS A O 1
ATOM 732 N N . LEU A 1 92 ? 14.297 0.309 -7.280 1.00 96.75 92 LEU A N 1
ATOM 733 C CA . LEU A 1 92 ? 13.164 0.620 -8.156 1.00 96.75 92 LEU A CA 1
ATOM 734 C C . LEU A 1 92 ? 13.473 1.809 -9.073 1.00 96.75 92 LEU A C 1
ATOM 736 O O . LEU A 1 92 ? 13.294 1.709 -10.282 1.00 96.75 92 LEU A O 1
ATOM 740 N N . VAL A 1 93 ? 13.993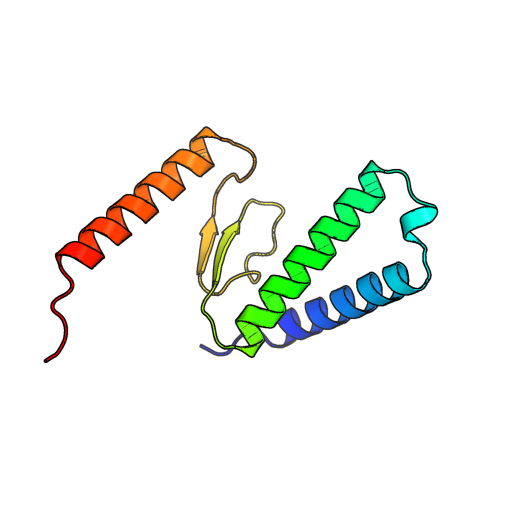 2.909 -8.521 1.00 97.81 93 VAL A N 1
ATOM 741 C CA . VAL A 1 93 ? 14.378 4.099 -9.297 1.00 97.81 93 VAL A CA 1
ATOM 742 C C . VAL A 1 93 ? 15.436 3.751 -10.340 1.00 97.81 93 VAL A C 1
ATOM 744 O O . VAL A 1 93 ? 15.318 4.169 -11.489 1.00 97.81 93 VAL A O 1
ATOM 747 N N . PHE A 1 94 ? 16.440 2.955 -9.968 1.00 97.69 94 PHE A N 1
ATOM 748 C CA . PHE A 1 94 ? 17.467 2.497 -10.900 1.00 97.69 94 PHE A CA 1
ATOM 749 C C . PHE A 1 94 ? 16.859 1.719 -12.077 1.00 97.69 94 PHE A C 1
ATOM 751 O O . PHE A 1 94 ? 17.095 2.082 -13.227 1.00 97.69 94 PHE A O 1
ATOM 758 N N . ALA A 1 95 ? 16.003 0.730 -11.799 1.00 96.75 95 ALA A N 1
ATOM 759 C CA . ALA A 1 95 ? 15.335 -0.057 -12.836 1.00 96.75 95 ALA A CA 1
ATOM 760 C C . ALA A 1 95 ? 14.432 0.802 -13.744 1.00 96.75 95 ALA A C 1
ATOM 762 O O . ALA A 1 95 ? 14.412 0.611 -14.959 1.00 96.75 95 ALA A O 1
ATOM 763 N N . ILE A 1 96 ? 13.724 1.791 -13.183 1.00 95.69 96 ILE A N 1
ATOM 764 C CA . ILE A 1 96 ? 12.911 2.745 -13.958 1.00 95.69 96 ILE A CA 1
ATOM 765 C C . ILE A 1 96 ? 13.798 3.580 -14.893 1.00 95.69 96 ILE A C 1
ATOM 767 O O . ILE A 1 96 ? 13.452 3.782 -16.057 1.00 95.69 96 ILE A O 1
ATOM 771 N N . CYS A 1 97 ? 14.951 4.055 -14.416 1.00 95.81 97 CYS A N 1
ATOM 772 C CA . CYS A 1 97 ? 15.900 4.823 -15.224 1.00 95.81 97 CYS A CA 1
ATOM 773 C C . CYS A 1 97 ? 16.508 3.998 -16.369 1.00 95.81 97 CYS A C 1
ATOM 775 O O . CYS A 1 97 ? 16.627 4.507 -17.489 1.00 95.81 97 CYS A O 1
ATOM 777 N N . GLU A 1 98 ? 16.859 2.735 -16.112 1.00 96.19 98 GLU A N 1
ATOM 778 C CA . GLU A 1 98 ? 17.345 1.802 -17.137 1.00 96.19 98 GLU A CA 1
ATOM 779 C C . GLU A 1 98 ? 16.265 1.499 -18.180 1.00 96.19 98 GLU A C 1
ATOM 781 O O . GLU A 1 98 ? 16.510 1.615 -19.385 1.00 96.19 98 GLU A O 1
ATOM 786 N N . GLY A 1 99 ? 15.047 1.190 -17.723 1.00 95.38 99 GLY A N 1
ATOM 787 C CA . GLY A 1 99 ? 13.900 0.936 -18.591 1.00 95.38 99 GLY A CA 1
ATOM 788 C C . GLY A 1 99 ? 13.560 2.144 -19.462 1.00 95.38 99 GLY A C 1
ATOM 789 O O . GLY A 1 99 ? 13.335 1.993 -20.658 1.00 95.38 99 GLY A O 1
ATOM 790 N N . ARG A 1 100 ? 13.614 3.359 -18.901 1.00 93.12 100 ARG A N 1
ATOM 791 C CA . ARG A 1 100 ? 13.382 4.602 -19.650 1.00 93.12 100 ARG A CA 1
ATOM 792 C C . ARG A 1 100 ? 14.450 4.856 -20.713 1.00 93.12 100 ARG A C 1
ATOM 794 O O . ARG A 1 100 ? 14.109 5.303 -21.799 1.00 93.12 100 ARG A O 1
ATOM 801 N N . SER A 1 101 ? 15.721 4.588 -20.411 1.00 92.00 101 SER A N 1
ATOM 802 C CA . SER A 1 101 ? 16.821 4.763 -21.376 1.00 92.00 101 SER A CA 1
ATOM 803 C C . SER A 1 101 ? 16.761 3.746 -22.517 1.00 92.00 101 SER A C 1
ATOM 805 O O . SER A 1 101 ? 17.133 4.057 -23.643 1.00 92.00 101 SER A O 1
ATOM 807 N N . SER A 1 102 ? 16.266 2.542 -22.223 1.00 90.44 102 SER A N 1
ATOM 808 C CA . SER A 1 102 ? 16.111 1.452 -23.193 1.00 90.44 102 SER A CA 1
ATOM 809 C C . SER A 1 102 ? 14.786 1.514 -23.958 1.00 90.44 102 SER A C 1
ATOM 811 O O . SER A 1 102 ? 14.582 0.748 -24.899 1.00 90.44 102 SER A O 1
ATOM 813 N N . TYR A 1 103 ? 13.868 2.395 -23.551 1.00 89.12 103 TYR A N 1
ATOM 814 C CA . TYR A 1 103 ? 12.561 2.528 -24.173 1.00 89.12 103 TYR A CA 1
ATOM 815 C C . TYR A 1 103 ? 12.707 3.136 -25.567 1.00 89.12 103 TYR A C 1
ATOM 817 O O . TYR A 1 103 ? 12.892 4.342 -25.730 1.00 89.12 103 TYR A O 1
ATOM 825 N N . ILE A 1 104 ? 12.601 2.283 -26.581 1.00 80.75 104 ILE A N 1
ATOM 826 C CA . ILE A 1 104 ? 12.446 2.715 -27.963 1.00 80.75 104 ILE A CA 1
ATOM 827 C C . ILE A 1 104 ? 10.953 2.991 -28.161 1.00 80.75 104 ILE A C 1
ATOM 829 O O . ILE A 1 104 ? 10.153 2.059 -28.059 1.00 80.75 104 ILE A O 1
ATOM 833 N N . PRO A 1 105 ? 10.538 4.245 -28.411 1.00 76.50 105 PRO A N 1
ATOM 834 C CA . PRO A 1 105 ? 9.145 4.520 -28.713 1.00 76.50 105 PRO A CA 1
ATOM 835 C C . PRO A 1 105 ? 8.768 3.785 -30.001 1.00 76.50 105 PRO A C 1
ATOM 837 O O . PRO A 1 105 ? 9.423 3.970 -31.028 1.00 76.50 105 PRO A O 1
ATOM 840 N N . ASN A 1 106 ? 7.717 2.963 -29.945 1.00 64.69 106 ASN A N 1
ATOM 841 C CA . ASN A 1 106 ? 7.116 2.386 -31.145 1.00 64.69 106 ASN A CA 1
ATOM 842 C C . ASN A 1 106 ? 6.653 3.543 -32.043 1.00 64.69 106 ASN A C 1
ATOM 844 O O . ASN A 1 106 ? 5.738 4.282 -31.673 1.00 64.69 106 ASN A O 1
ATOM 848 N N . ARG A 1 107 ? 7.342 3.730 -33.172 1.00 52.69 107 ARG A N 1
ATOM 849 C CA . ARG A 1 107 ? 6.883 4.551 -34.296 1.00 52.69 107 ARG A CA 1
ATOM 850 C C . ARG A 1 107 ? 6.031 3.709 -35.227 1.00 52.69 107 ARG A C 1
ATOM 852 O O . ARG A 1 107 ? 6.417 2.541 -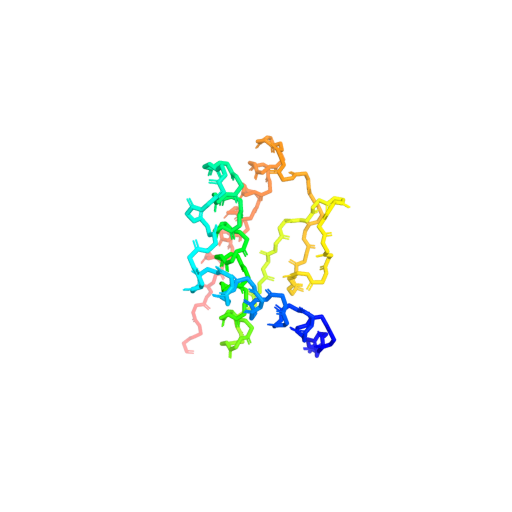35.449 1.00 52.69 107 ARG A O 1
#

pLDDT: mean 86.84, std 10.13, range [42.09, 97.94]

InterPro domains:
  IPR001865 Small ribosomal subunit protein uS2 [PF00318] (50-99)
  IPR001865 Small ribosomal subunit protein uS2 [PR00395] (50-61)
  IPR001865 Small ribosomal subunit protein uS2 [PR00395] (71-85)
  IPR001865 Small ribosomal subunit protein uS2 [cd01425] (3-98)
  IPR005706 Small ribosomal subunit protein uS2, bacteria/mitochondria/plastid [PTHR12534] (1-103)
  IPR023591 Small ribosomal subunit protein uS2, flavodoxin-like domain superfamily [SSF52313] (3-103)

Radius of gyration: 17.61 Å; chains: 1; bounding box: 39×27×55 Å

Organism: Papaver nudicaule (NCBI:txid74823)

Secondary structure (DSSP, 8-state):
----HHHHHHHHHHHHHHHHHHHTTGGGGS-HHHHHHHHHHHHHHHHHHHHHHHT---EEEE-TTS-GGGSSEEEE--SS-HHHHHHHHHHHHHHHHHHHHH-----

Sequence (107 aa):
MSTNWSTIETRLHKFRDLRAEQKKGRLNRLLKRDAAMLKRQLYHLQTYLECVTLGIPTICLIDTNCDPDLADISIPANDDAIASIRLILNKLVFAICEGRSSYIPNR